Protein AF-A0A3M4K476-F1 (afdb_monomer)

Solvent-accessible surface area (backbone atoms only — not comparable to full-atom values): 5451 Å² total; per-residue (Å²): 118,72,66,63,55,51,52,54,50,51,52,52,51,51,53,52,50,54,38,50,49,28,54,50,51,36,50,70,54,49,77,64,95,50,70,86,45,59,77,92,75,46,72,60,70,79,74,70,65,70,50,59,60,59,54,49,38,52,51,31,52,53,51,36,52,55,48,49,52,51,38,52,72,77,49,52,72,69,57,33,50,52,52,51,50,52,51,52,50,49,52,66,77,44,106

Radius of gyration: 17.62 Å; Cα contacts (8 Å, |Δi|>4): 43; chains: 1; bounding box: 38×25×57 Å

Sequence (95 aa):
MKSMKAAKILFRLALYSAFFWCLLLYALFQGSEYDWMEPQYRPEMSAENSGNREVFRGLLVFVAVILQVVIAFFFSRKEAISTVVLFGLIIVFFR

Mean predicted aligned error: 5.81 Å

Foldseek 3Di:
DVVVVVVVVVVVVVLVVLLVVLLVLLQVLFDWPCPVPDPVPDDPPVVRPPCPSVVSSVVSLVVNVVSLVVCCVPHDPVVSVVSVVVSVVSVVVRD

Organism: Pseudomonas syringae pv. actinidiae (NCBI:txid103796)

pLDDT: mean 88.44, std 10.17, range [55.66, 97.44]

Structure (mmCIF, N/CA/C/O backbone):
data_AF-A0A3M4K476-F1
#
_entry.id   AF-A0A3M4K476-F1
#
loop_
_atom_site.group_PDB
_atom_site.id
_atom_site.type_symbol
_atom_site.label_atom_id
_atom_site.label_alt_id
_atom_site.label_comp_id
_atom_site.label_asym_id
_atom_site.label_entity_id
_atom_site.label_seq_id
_atom_site.pdbx_PDB_ins_code
_atom_site.Cartn_x
_atom_site.Cartn_y
_atom_site.Cartn_z
_atom_site.occupancy
_atom_site.B_iso_or_equiv
_atom_site.auth_seq_id
_atom_site.auth_comp_id
_atom_site.auth_asym_id
_atom_site.auth_atom_id
_atom_site.pdbx_PDB_model_num
ATOM 1 N N . MET A 1 1 ? -17.160 13.308 24.472 1.00 55.66 1 MET A N 1
ATOM 2 C CA . MET A 1 1 ? -17.119 11.852 24.171 1.00 55.66 1 MET A CA 1
ATOM 3 C C . MET A 1 1 ? -17.450 11.476 22.711 1.00 55.66 1 MET A C 1
ATOM 5 O O . MET A 1 1 ? -16.809 10.569 22.197 1.00 55.66 1 MET A O 1
ATOM 9 N N . LYS A 1 2 ? -18.385 12.147 22.001 1.00 58.62 2 LYS A N 1
ATOM 10 C CA . LYS A 1 2 ? -18.669 11.889 20.560 1.00 58.62 2 LYS A CA 1
ATOM 11 C C . LYS A 1 2 ? -17.485 12.192 19.617 1.00 58.62 2 LYS A C 1
ATOM 13 O O . LYS A 1 2 ? -17.202 11.385 18.739 1.00 58.62 2 LYS A O 1
ATOM 18 N N . SER A 1 3 ? -16.764 13.293 19.850 1.00 66.62 3 SER A N 1
ATOM 19 C CA . SER A 1 3 ? -15.603 13.710 19.035 1.00 66.62 3 SER A CA 1
ATOM 20 C C . SER A 1 3 ? -14.487 12.647 18.975 1.00 66.62 3 SER A C 1
ATOM 22 O O . SER A 1 3 ? -14.015 12.311 17.894 1.00 66.62 3 SER A O 1
ATOM 24 N N . MET A 1 4 ? -14.156 12.001 20.101 1.00 73.56 4 MET A N 1
ATOM 25 C CA . MET A 1 4 ? -13.116 10.958 20.145 1.00 73.56 4 MET A CA 1
ATOM 26 C C . MET A 1 4 ? -13.456 9.714 19.310 1.00 73.56 4 MET A C 1
ATOM 28 O O . MET A 1 4 ? -12.565 9.093 18.733 1.00 73.56 4 MET A O 1
ATOM 32 N N . LYS A 1 5 ? -14.741 9.342 19.220 1.00 83.31 5 LYS A N 1
ATOM 33 C CA . LYS A 1 5 ? -15.173 8.222 18.369 1.00 83.31 5 LYS A CA 1
ATOM 34 C C . LYS A 1 5 ? -15.042 8.575 16.887 1.00 83.31 5 LYS A C 1
ATOM 36 O O . LYS A 1 5 ? -14.548 7.755 16.121 1.00 83.31 5 LYS A O 1
ATOM 41 N N . ALA A 1 6 ? -15.432 9.793 16.506 1.00 87.31 6 ALA A N 1
ATOM 42 C CA . ALA A 1 6 ? -15.287 10.278 15.136 1.00 87.31 6 ALA A CA 1
ATOM 43 C C . ALA A 1 6 ? -13.811 10.344 14.715 1.00 87.31 6 ALA A C 1
ATOM 45 O O . ALA A 1 6 ? -13.459 9.823 13.663 1.00 87.31 6 ALA A O 1
ATOM 46 N N . ALA A 1 7 ? -12.937 10.872 15.577 1.00 87.38 7 ALA A N 1
ATOM 47 C CA . ALA A 1 7 ? -11.497 10.916 15.328 1.00 87.38 7 ALA A CA 1
ATOM 48 C C . ALA A 1 7 ? -10.900 9.516 15.103 1.00 87.38 7 ALA A C 1
ATOM 50 O O . ALA A 1 7 ? -10.128 9.314 14.171 1.00 87.38 7 ALA A O 1
ATOM 51 N N . LYS A 1 8 ? -11.313 8.521 15.900 1.00 87.56 8 LYS A N 1
ATOM 52 C CA . LYS A 1 8 ? -10.869 7.129 15.733 1.00 87.56 8 LYS A CA 1
ATOM 53 C C . LYS A 1 8 ? -11.324 6.520 14.401 1.00 87.56 8 LYS A C 1
ATOM 55 O O . LYS A 1 8 ? -10.564 5.781 13.779 1.00 87.56 8 LYS A O 1
ATOM 60 N N . ILE A 1 9 ? -12.547 6.821 13.962 1.00 90.19 9 ILE A N 1
ATOM 61 C CA . ILE A 1 9 ? -13.072 6.358 12.668 1.00 90.19 9 ILE A CA 1
ATOM 62 C C . ILE A 1 9 ? -12.313 7.020 11.517 1.00 90.19 9 ILE A C 1
ATOM 64 O O . ILE A 1 9 ? -11.884 6.323 10.603 1.00 90.19 9 ILE A O 1
ATOM 68 N N . LEU A 1 10 ? -12.100 8.337 11.584 1.00 92.31 10 LEU A N 1
ATOM 69 C CA . LEU A 1 10 ? -11.346 9.081 10.574 1.00 92.31 10 LEU A CA 1
ATOM 70 C C . LEU A 1 10 ? -9.905 8.586 10.469 1.00 92.31 10 LEU A C 1
ATOM 72 O O . LEU A 1 10 ? -9.421 8.371 9.365 1.00 92.31 10 LE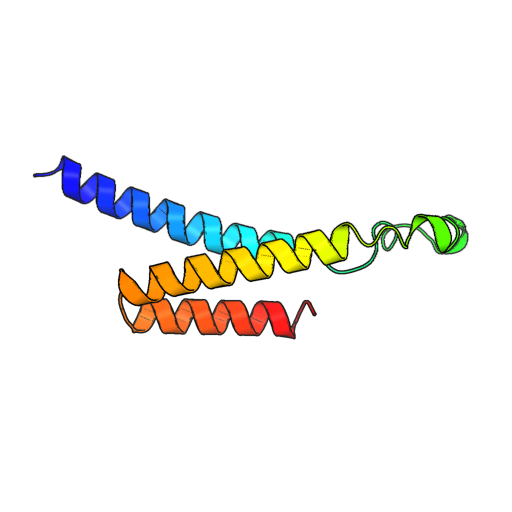U A O 1
ATOM 76 N N . PHE A 1 11 ? -9.250 8.334 11.604 1.00 91.56 11 PHE A N 1
ATOM 77 C CA . PHE A 1 11 ? -7.910 7.754 11.629 1.00 91.56 11 PHE A CA 1
ATOM 78 C C . PHE A 1 11 ? -7.874 6.392 10.931 1.00 91.56 11 PHE A C 1
ATOM 80 O O . PHE A 1 11 ? -7.019 6.152 10.084 1.00 91.56 11 PHE A O 1
ATOM 87 N N . ARG A 1 12 ? -8.838 5.513 11.231 1.00 91.62 12 ARG A N 1
ATOM 88 C CA . ARG A 1 12 ? -8.934 4.197 10.590 1.00 91.62 12 ARG A CA 1
ATOM 89 C C . ARG A 1 12 ? -9.164 4.301 9.085 1.00 91.62 12 ARG A C 1
ATOM 91 O O . ARG A 1 12 ? -8.512 3.591 8.327 1.00 91.62 12 ARG A O 1
ATOM 98 N N . LEU A 1 13 ? -10.062 5.190 8.664 1.00 93.75 13 LEU A N 1
ATOM 99 C CA . LEU A 1 13 ? -10.334 5.434 7.252 1.00 93.75 13 LEU A CA 1
ATOM 100 C C . LEU A 1 13 ? -9.084 5.955 6.538 1.00 93.75 13 LEU A C 1
ATOM 102 O O . LEU A 1 13 ? -8.717 5.421 5.500 1.00 93.75 13 LEU A O 1
ATOM 106 N N . ALA A 1 14 ? -8.403 6.947 7.111 1.00 94.12 14 ALA A N 1
ATOM 107 C CA . ALA A 1 14 ? -7.172 7.497 6.556 1.00 94.12 14 ALA A CA 1
ATOM 108 C C . ALA A 1 14 ? -6.083 6.426 6.412 1.00 94.12 14 ALA A C 1
ATOM 110 O O . ALA A 1 14 ? -5.444 6.343 5.367 1.00 94.12 14 ALA A O 1
ATOM 111 N N . LEU A 1 15 ? -5.912 5.572 7.426 1.00 94.56 15 LEU A N 1
ATOM 112 C CA . LEU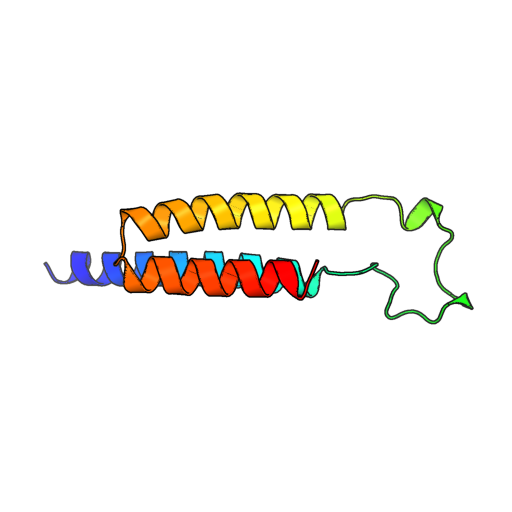 A 1 15 ? -4.895 4.526 7.421 1.00 94.56 15 LEU A CA 1
ATOM 113 C C . LEU A 1 15 ? -5.164 3.463 6.342 1.00 94.56 15 LEU A C 1
ATOM 115 O O . LEU A 1 15 ? -4.258 3.107 5.590 1.00 94.56 15 LEU A O 1
ATOM 119 N N . TYR A 1 16 ? -6.411 2.992 6.224 1.00 93.88 16 TYR A N 1
ATOM 120 C CA . TYR A 1 16 ? -6.789 2.035 5.180 1.00 93.88 16 TYR A CA 1
ATOM 121 C C . TYR A 1 16 ? -6.731 2.639 3.784 1.00 93.88 16 TYR A C 1
ATOM 123 O O . TYR A 1 16 ? -6.255 1.979 2.866 1.00 93.88 16 TYR A O 1
ATOM 131 N N . SER A 1 17 ? -7.152 3.893 3.626 1.00 95.50 17 SER A N 1
ATOM 132 C CA . SER A 1 17 ? -7.030 4.601 2.355 1.00 95.50 17 SER A CA 1
ATOM 133 C C . SER A 1 17 ? -5.567 4.741 1.948 1.00 95.50 17 SER A C 1
ATOM 135 O O . SER A 1 17 ? -5.228 4.406 0.821 1.00 95.50 17 SER A O 1
ATOM 137 N N . ALA A 1 18 ? -4.684 5.171 2.853 1.00 96.75 18 ALA A N 1
ATOM 138 C CA . ALA A 1 18 ? -3.257 5.298 2.561 1.00 96.75 18 ALA A CA 1
ATOM 139 C C . ALA A 1 18 ? -2.637 3.953 2.155 1.00 96.75 18 ALA A C 1
ATOM 141 O O . ALA A 1 18 ? -1.918 3.879 1.161 1.00 96.75 18 ALA A O 1
ATOM 142 N N . PHE A 1 19 ? -2.965 2.880 2.879 1.00 96.62 19 PHE A N 1
ATOM 143 C CA . PHE A 1 19 ? -2.496 1.533 2.564 1.00 96.62 19 PHE A CA 1
ATOM 144 C C . PHE A 1 19 ? -2.999 1.059 1.195 1.00 96.62 19 PHE A C 1
ATOM 146 O O . PHE A 1 19 ? -2.217 0.588 0.372 1.00 96.62 19 PHE A O 1
ATOM 153 N N . PHE A 1 20 ? -4.292 1.243 0.925 1.00 96.12 20 PHE A N 1
ATOM 154 C CA . PHE A 1 20 ? -4.898 0.897 -0.355 1.00 96.12 20 PHE A CA 1
ATOM 155 C C . PHE A 1 20 ? -4.275 1.683 -1.513 1.00 96.12 20 PHE A C 1
ATOM 157 O O . PHE A 1 20 ? -3.942 1.093 -2.535 1.00 96.12 20 PHE A O 1
ATOM 164 N N . TRP A 1 21 ? -4.049 2.988 -1.347 1.00 97.44 21 TRP A N 1
ATOM 165 C CA . TRP A 1 21 ? -3.395 3.811 -2.363 1.00 97.44 21 TRP A CA 1
ATOM 166 C C . TRP A 1 21 ? -1.948 3.388 -2.612 1.00 97.44 21 TRP A C 1
ATOM 168 O O . TRP A 1 21 ? -1.530 3.384 -3.766 1.00 97.44 21 TRP A O 1
ATOM 178 N N . CYS A 1 22 ? -1.203 2.968 -1.584 1.00 96.94 22 CYS A N 1
ATOM 179 C CA . CYS A 1 22 ? 0.138 2.412 -1.789 1.00 96.94 22 CYS A CA 1
ATOM 180 C C . CYS A 1 22 ? 0.094 1.171 -2.687 1.00 96.94 22 CYS A C 1
ATOM 182 O O . CYS A 1 22 ? 0.872 1.070 -3.633 1.00 96.94 22 CYS A O 1
ATOM 184 N N . LEU A 1 23 ? -0.842 0.255 -2.423 1.00 97.00 23 LEU A N 1
ATOM 185 C CA . LEU A 1 23 ? -1.019 -0.959 -3.221 1.00 97.00 23 LEU A CA 1
ATOM 186 C C . LEU A 1 23 ? -1.492 -0.660 -4.646 1.00 97.00 23 LEU A C 1
ATOM 188 O O . LEU A 1 23 ? -0.981 -1.244 -5.599 1.00 97.00 23 LEU A O 1
ATOM 192 N N . LEU A 1 24 ? -2.442 0.263 -4.797 1.00 96.56 24 LEU A N 1
ATOM 193 C CA . LEU A 1 24 ? -2.959 0.657 -6.100 1.00 96.56 24 LEU A CA 1
ATOM 194 C C . LEU A 1 24 ? -1.865 1.306 -6.952 1.00 96.56 24 LEU A C 1
ATOM 196 O O . LEU A 1 24 ? -1.693 0.934 -8.107 1.00 96.56 24 LEU A O 1
ATOM 200 N N . LEU A 1 25 ? -1.101 2.241 -6.383 1.00 96.00 25 LEU A N 1
ATOM 201 C CA . LEU A 1 25 ? 0.012 2.882 -7.083 1.00 96.00 25 LEU A CA 1
ATOM 202 C C . LEU A 1 25 ? 1.119 1.878 -7.412 1.00 96.00 25 LEU A C 1
ATOM 204 O O . LEU A 1 25 ? 1.675 1.929 -8.503 1.00 96.00 25 LEU A O 1
ATOM 208 N N . TYR A 1 26 ? 1.405 0.930 -6.518 1.00 95.50 26 TYR A N 1
ATOM 209 C CA . TYR A 1 26 ? 2.379 -0.125 -6.789 1.00 95.50 26 TYR A CA 1
ATOM 210 C C . TYR A 1 26 ? 1.990 -0.955 -8.019 1.00 95.50 26 TYR A C 1
ATOM 212 O O . TYR A 1 26 ? 2.842 -1.220 -8.868 1.00 95.50 26 TYR A O 1
ATOM 220 N N . ALA A 1 27 ? 0.709 -1.322 -8.122 1.00 94.44 27 ALA A N 1
ATOM 221 C CA . ALA A 1 27 ? 0.164 -2.065 -9.252 1.00 94.44 27 ALA A CA 1
ATOM 222 C C . ALA A 1 27 ? 0.126 -1.226 -10.543 1.00 94.44 27 ALA A C 1
ATOM 224 O O . ALA A 1 27 ? 0.519 -1.708 -11.599 1.00 94.44 27 ALA A O 1
ATOM 225 N N . LEU A 1 28 ? -0.300 0.040 -10.466 1.00 92.12 28 LEU A N 1
ATOM 226 C CA . LEU A 1 28 ? -0.402 0.9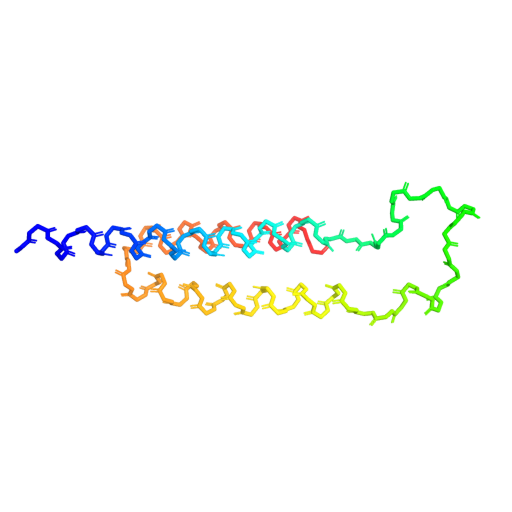35 -11.629 1.00 92.12 28 LEU A CA 1
ATOM 227 C C . LEU A 1 28 ? 0.949 1.265 -12.265 1.00 92.12 28 LEU A C 1
ATOM 229 O O . LEU A 1 28 ? 1.018 1.493 -13.468 1.00 92.12 28 LEU A O 1
ATOM 233 N N . PHE A 1 29 ? 2.008 1.325 -11.460 1.00 90.6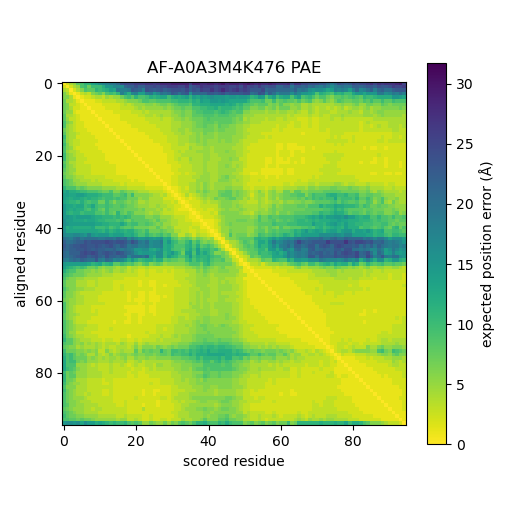9 29 PHE A N 1
ATOM 234 C CA . PHE A 1 29 ? 3.354 1.628 -11.939 1.00 90.69 29 PHE A CA 1
ATOM 235 C C . PHE A 1 29 ? 4.158 0.374 -12.308 1.00 90.69 29 PHE A C 1
ATOM 237 O O . PHE A 1 29 ? 5.357 0.488 -12.564 1.00 90.69 29 PHE A O 1
ATOM 244 N N . GLN A 1 30 ? 3.534 -0.810 -12.334 1.00 88.62 30 GLN A N 1
ATOM 245 C CA . GLN A 1 30 ? 4.173 -2.012 -12.864 1.00 88.62 30 GLN A CA 1
ATOM 246 C C . GLN A 1 30 ? 4.464 -1.837 -14.365 1.00 88.62 30 GLN A C 1
ATOM 248 O O . GLN A 1 30 ? 3.662 -1.262 -15.099 1.00 88.62 30 GLN A O 1
ATOM 253 N N . GLY A 1 31 ? 5.607 -2.357 -14.815 1.00 83.62 31 GLY A N 1
ATOM 254 C CA . GLY A 1 31 ? 6.029 -2.280 -16.214 1.00 83.62 31 GLY A CA 1
ATOM 255 C C . GLY A 1 31 ? 6.793 -1.002 -16.564 1.00 83.62 31 GLY A C 1
ATOM 256 O O . GLY A 1 31 ? 7.111 -0.169 -15.704 1.00 83.62 31 GLY A O 1
ATOM 257 N N . SER A 1 32 ? 7.127 -0.871 -17.845 1.00 81.31 32 SER A N 1
ATOM 258 C CA . SER A 1 32 ? 7.855 0.285 -18.359 1.00 81.31 32 SER A CA 1
ATOM 259 C C . SER A 1 32 ? 6.921 1.480 -18.556 1.00 81.31 32 SER A C 1
ATOM 261 O O . SER A 1 32 ? 5.702 1.359 -18.690 1.00 81.31 32 SER A O 1
ATOM 263 N N . GLU A 1 33 ? 7.496 2.681 -18.604 1.00 81.69 33 GLU A N 1
ATOM 264 C CA . GLU A 1 33 ? 6.742 3.882 -18.979 1.00 81.69 33 GLU A CA 1
ATOM 265 C C . GLU A 1 33 ? 6.206 3.848 -20.402 1.00 81.69 33 GLU A C 1
ATOM 267 O O . GLU A 1 33 ? 5.222 4.521 -20.696 1.00 81.69 33 GLU A O 1
ATOM 272 N N . TYR A 1 34 ? 6.813 3.033 -21.254 1.00 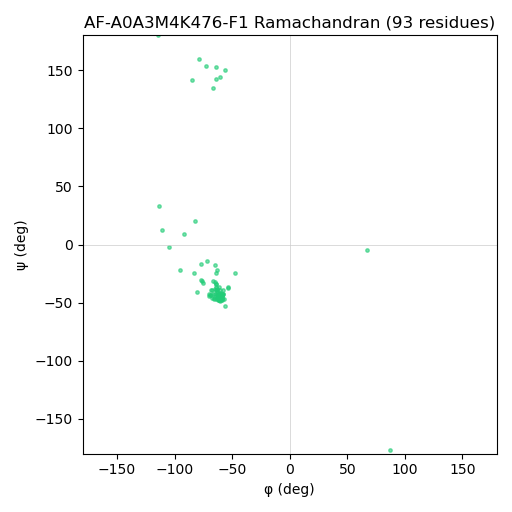83.94 34 TYR A N 1
ATOM 273 C CA . TYR A 1 34 ? 6.585 3.016 -22.687 1.00 83.94 34 TYR A CA 1
ATOM 274 C C . TYR A 1 34 ? 5.859 1.747 -23.141 1.00 83.94 34 TYR A C 1
ATOM 276 O O . TYR A 1 34 ? 5.755 1.501 -24.338 1.00 83.94 34 TYR A O 1
ATOM 284 N N . ASP A 1 35 ? 5.310 0.952 -22.217 1.00 82.31 35 ASP A N 1
ATOM 285 C CA . ASP A 1 35 ? 4.587 -0.281 -22.561 1.00 82.31 35 ASP A CA 1
ATOM 286 C C . ASP A 1 35 ? 3.322 -0.010 -23.386 1.00 82.31 35 ASP A C 1
ATOM 288 O O . ASP A 1 35 ? 2.899 -0.861 -24.167 1.00 82.31 35 ASP A O 1
ATOM 292 N N . TRP A 1 36 ? 2.761 1.196 -23.276 1.00 84.19 36 TRP A N 1
ATOM 293 C CA . TRP A 1 36 ? 1.658 1.670 -24.113 1.00 84.19 36 TRP A CA 1
ATOM 294 C C . TRP A 1 36 ? 2.096 2.093 -25.524 1.00 84.19 36 TRP A C 1
ATOM 296 O O . TRP A 1 36 ? 1.245 2.227 -26.402 1.00 84.19 36 TRP A O 1
ATOM 306 N N . MET A 1 37 ? 3.394 2.330 -25.751 1.00 86.62 37 MET A N 1
ATOM 307 C CA . MET A 1 37 ? 3.926 2.707 -27.058 1.00 86.62 37 MET A CA 1
ATOM 308 C C . MET A 1 37 ? 4.207 1.469 -27.907 1.00 86.62 37 MET A C 1
ATOM 310 O O . MET A 1 37 ? 4.735 0.453 -27.428 1.00 86.62 37 MET A O 1
ATOM 314 N N . GLU A 1 38 ? 3.921 1.589 -29.205 1.00 88.06 38 GLU A N 1
ATOM 315 C CA . GLU A 1 38 ? 4.342 0.582 -30.172 1.00 88.06 38 GLU A CA 1
ATOM 316 C C . GLU A 1 38 ? 5.877 0.473 -30.181 1.00 88.06 38 GLU A C 1
ATOM 318 O O . GLU A 1 38 ? 6.566 1.489 -30.020 1.00 88.06 38 GLU A O 1
ATOM 323 N N . PRO A 1 39 ? 6.435 -0.737 -30.365 1.00 85.31 39 PRO A N 1
ATOM 324 C CA . PRO A 1 39 ? 7.862 -0.991 -30.182 1.00 85.31 39 PRO A CA 1
ATOM 325 C C . PRO A 1 39 ? 8.782 -0.055 -30.971 1.00 85.31 39 PRO A C 1
ATOM 327 O O . PRO A 1 39 ? 9.821 0.342 -30.457 1.00 85.31 39 PRO A O 1
ATOM 330 N N . GLN A 1 40 ? 8.397 0.339 -32.188 1.00 86.62 40 GLN A N 1
ATOM 331 C CA . GLN A 1 40 ? 9.213 1.192 -33.055 1.00 86.62 40 GLN 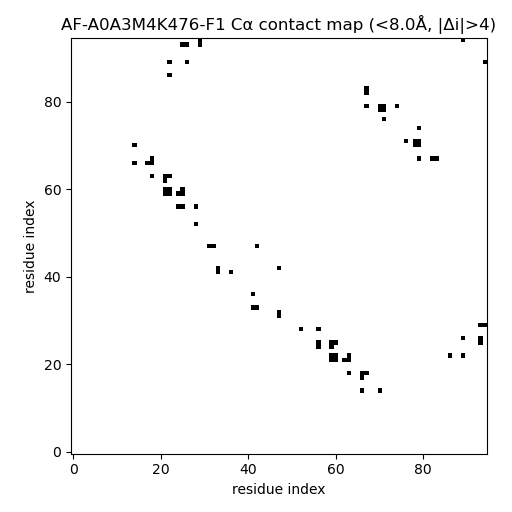A CA 1
ATOM 332 C C . GLN A 1 40 ? 9.317 2.658 -32.603 1.00 86.62 40 GLN A C 1
ATOM 334 O O . GLN A 1 40 ? 10.171 3.382 -33.107 1.00 86.62 40 GLN A O 1
ATOM 339 N N . TYR A 1 41 ? 8.460 3.101 -31.677 1.00 84.88 41 TYR A N 1
ATOM 340 C CA . TYR A 1 41 ? 8.491 4.455 -31.111 1.00 84.88 41 TYR A CA 1
ATOM 341 C C . TYR A 1 41 ? 9.057 4.493 -29.689 1.00 84.88 41 TYR A C 1
ATOM 343 O O . TYR A 1 41 ? 9.154 5.572 -29.104 1.00 84.88 41 TYR A O 1
ATOM 351 N N . ARG A 1 42 ? 9.416 3.336 -29.115 1.00 81.56 42 ARG A N 1
ATOM 352 C CA . ARG A 1 42 ? 9.997 3.284 -27.773 1.00 81.56 42 ARG A CA 1
ATOM 353 C C . ARG A 1 42 ? 11.374 3.946 -27.793 1.00 81.56 42 ARG A C 1
ATOM 355 O O . ARG A 1 42 ? 12.154 3.690 -28.714 1.00 81.56 42 ARG A O 1
ATOM 362 N N . PRO A 1 43 ? 11.684 4.798 -26.807 1.00 78.00 43 PRO A N 1
ATOM 363 C CA . PRO A 1 43 ? 12.999 5.403 -26.732 1.00 78.00 43 PRO A CA 1
ATOM 364 C C . PRO A 1 43 ? 14.061 4.326 -26.491 1.00 78.00 43 PRO A C 1
ATOM 366 O O . PRO A 1 43 ? 13.779 3.270 -25.925 1.00 78.00 43 PRO A O 1
ATOM 369 N N . GLU A 1 44 ? 15.291 4.590 -26.935 1.00 73.06 44 GLU A N 1
ATOM 370 C CA . GLU A 1 44 ? 16.401 3.662 -26.729 1.00 73.06 44 GLU A CA 1
ATOM 371 C C . GLU A 1 44 ? 16.595 3.354 -25.237 1.00 73.06 44 GLU A C 1
ATOM 373 O O . GLU A 1 44 ? 16.342 4.190 -24.366 1.00 73.06 44 GLU A O 1
ATOM 378 N N . MET A 1 45 ? 17.091 2.146 -24.955 1.00 63.50 45 MET A N 1
ATOM 379 C CA . MET A 1 45 ? 17.214 1.537 -23.623 1.00 63.50 45 MET A CA 1
ATOM 380 C C . MET A 1 45 ? 17.842 2.462 -22.554 1.00 63.50 45 MET A C 1
ATOM 382 O O . MET A 1 45 ? 17.568 2.309 -21.368 1.00 63.50 45 MET A O 1
ATOM 386 N N . SER A 1 46 ? 18.645 3.459 -22.948 1.00 57.91 46 SER A N 1
ATOM 387 C CA . SER A 1 46 ? 19.246 4.469 -22.062 1.00 57.91 46 SER A CA 1
ATOM 388 C C . SER A 1 46 ? 18.238 5.431 -21.410 1.00 57.91 46 SER A C 1
ATOM 390 O O . SER A 1 46 ? 18.466 5.856 -20.279 1.00 57.91 46 SER A O 1
ATOM 392 N N . ALA A 1 47 ? 17.120 5.750 -22.069 1.00 62.47 47 ALA A N 1
ATOM 393 C CA . ALA A 1 47 ? 16.056 6.596 -21.515 1.00 62.47 47 ALA A CA 1
ATOM 394 C C . ALA A 1 47 ? 15.082 5.810 -20.618 1.00 62.47 47 ALA A C 1
ATOM 396 O O . ALA A 1 47 ? 14.451 6.375 -19.724 1.00 62.47 47 ALA A O 1
ATOM 397 N N . GLU A 1 48 ? 14.972 4.499 -20.837 1.00 62.31 48 GLU A N 1
ATOM 398 C CA . GLU A 1 48 ? 14.139 3.590 -20.043 1.00 62.31 48 GLU A CA 1
ATOM 399 C C . GLU A 1 48 ? 14.788 3.250 -18.688 1.00 62.31 48 GLU A C 1
ATOM 401 O O . GLU A 1 48 ? 14.105 3.094 -17.676 1.00 62.31 48 GLU A O 1
ATOM 406 N N . ASN A 1 49 ? 16.123 3.240 -18.628 1.00 63.50 49 ASN A N 1
ATOM 407 C CA . ASN A 1 49 ? 16.894 2.754 -17.480 1.00 63.50 49 ASN A CA 1
ATOM 408 C C . ASN A 1 49 ? 17.060 3.758 -16.321 1.00 63.50 49 ASN A C 1
ATOM 410 O O . ASN A 1 49 ? 17.966 3.616 -15.502 1.00 63.50 49 ASN A O 1
ATOM 414 N N . SER A 1 50 ? 16.207 4.784 -16.226 1.00 70.75 50 SER A N 1
ATOM 415 C CA . SER A 1 50 ? 16.291 5.759 -15.124 1.00 70.75 50 SER A CA 1
ATOM 416 C C . SER A 1 50 ? 16.013 5.140 -13.747 1.00 70.75 50 SER A C 1
ATOM 418 O O . SER A 1 50 ? 16.337 5.748 -12.732 1.00 70.75 50 SER A O 1
ATOM 420 N N . GLY A 1 51 ? 15.388 3.955 -13.688 1.00 78.81 51 GLY A N 1
ATOM 421 C CA . GLY A 1 51 ? 15.100 3.226 -12.444 1.00 78.81 51 GLY A CA 1
ATOM 422 C C . GLY A 1 51 ? 14.075 3.903 -11.524 1.00 78.81 51 GLY A C 1
ATOM 423 O O . GLY A 1 51 ? 13.654 3.321 -10.528 1.00 78.81 51 GLY A O 1
ATOM 424 N N . ASN A 1 52 ? 13.609 5.110 -11.860 1.00 86.75 52 ASN A N 1
ATOM 425 C CA . ASN A 1 52 ? 12.743 5.920 -11.003 1.00 86.75 52 ASN A CA 1
ATOM 426 C C . ASN A 1 52 ? 11.442 5.200 -10.617 1.00 86.75 52 ASN A C 1
ATOM 428 O O . ASN A 1 52 ? 11.009 5.289 -9.469 1.00 86.75 52 ASN A O 1
ATOM 432 N N . ARG A 1 53 ? 10.834 4.449 -11.547 1.00 87.50 53 ARG A N 1
ATOM 433 C CA . ARG A 1 53 ? 9.617 3.664 -11.275 1.00 87.50 53 ARG A CA 1
ATOM 434 C C . ARG A 1 53 ? 9.872 2.496 -10.330 1.00 87.50 53 ARG A C 1
ATOM 436 O O . ARG A 1 53 ? 9.047 2.238 -9.459 1.00 87.50 53 ARG A O 1
ATOM 443 N N . GLU A 1 54 ? 11.008 1.820 -10.467 1.00 90.06 54 GLU A N 1
ATOM 444 C CA . GLU A 1 54 ? 11.400 0.733 -9.568 1.00 90.06 54 GLU A CA 1
ATOM 445 C C . GLU A 1 54 ? 11.656 1.265 -8.155 1.00 90.06 54 GLU A C 1
ATOM 447 O O . GLU A 1 54 ? 11.089 0.748 -7.192 1.00 90.06 54 GLU A O 1
ATOM 452 N N . VAL A 1 55 ? 12.417 2.359 -8.031 1.00 92.19 55 VAL A N 1
ATOM 453 C CA . VAL A 1 55 ? 12.667 3.026 -6.744 1.00 92.19 55 VAL A CA 1
ATOM 454 C C . VAL A 1 55 ? 11.355 3.487 -6.110 1.00 92.19 55 VAL A C 1
ATOM 456 O O . VAL A 1 55 ? 11.126 3.253 -4.923 1.00 92.19 55 VAL A O 1
ATOM 459 N N . PHE A 1 56 ? 10.459 4.093 -6.893 1.00 93.75 56 PHE A N 1
ATOM 460 C CA . PHE A 1 56 ? 9.146 4.518 -6.413 1.00 93.75 56 PHE A CA 1
ATOM 461 C C . PHE A 1 56 ? 8.295 3.334 -5.934 1.00 93.75 56 PHE A C 1
ATOM 463 O O . PHE A 1 56 ? 7.744 3.387 -4.836 1.00 93.75 56 PHE A O 1
ATOM 470 N N . ARG A 1 57 ? 8.239 2.229 -6.689 1.00 94.31 57 ARG A N 1
ATOM 471 C CA . ARG A 1 57 ? 7.547 0.998 -6.264 1.00 94.31 57 ARG A CA 1
ATOM 472 C C . ARG A 1 57 ? 8.153 0.419 -4.987 1.00 94.31 57 ARG A C 1
ATOM 474 O O . ARG A 1 57 ? 7.405 0.043 -4.088 1.00 94.31 57 ARG A O 1
ATOM 481 N N . GLY A 1 58 ? 9.480 0.410 -4.863 1.00 95.06 58 GLY A N 1
ATOM 482 C CA . GLY A 1 58 ? 10.175 0.005 -3.640 1.00 95.06 58 GLY A CA 1
ATOM 483 C C . GLY A 1 58 ? 9.800 0.875 -2.436 1.00 95.06 58 GLY A C 1
ATOM 484 O O . GLY A 1 58 ? 9.502 0.354 -1.360 1.00 95.06 58 GLY A O 1
ATOM 485 N N . LEU A 1 59 ? 9.720 2.195 -2.627 1.00 97.00 59 LEU A N 1
ATOM 486 C CA . LEU A 1 59 ? 9.274 3.130 -1.594 1.00 97.00 59 LEU A CA 1
ATOM 487 C C . LEU A 1 59 ? 7.818 2.873 -1.178 1.00 97.00 59 LEU A C 1
ATOM 489 O O . LEU A 1 59 ? 7.520 2.860 0.016 1.00 97.00 59 LEU A O 1
ATOM 493 N N . LEU A 1 60 ? 6.917 2.623 -2.132 1.00 97.19 60 LEU A N 1
ATOM 494 C CA . LEU A 1 60 ? 5.517 2.294 -1.840 1.00 97.19 60 LEU A CA 1
ATOM 495 C C . LEU A 1 60 ? 5.392 1.011 -1.015 1.00 97.19 60 LEU A C 1
ATOM 497 O O . LEU A 1 60 ? 4.624 0.977 -0.054 1.00 97.19 60 LEU A O 1
ATOM 501 N N . VAL A 1 61 ? 6.173 -0.021 -1.345 1.00 96.69 61 VAL A N 1
ATOM 502 C CA . VAL A 1 61 ? 6.238 -1.269 -0.570 1.00 96.69 61 VAL A CA 1
ATOM 503 C C . VAL A 1 61 ? 6.718 -0.994 0.852 1.00 96.69 61 VAL A C 1
ATOM 505 O O . VAL A 1 61 ? 6.092 -1.447 1.809 1.00 96.69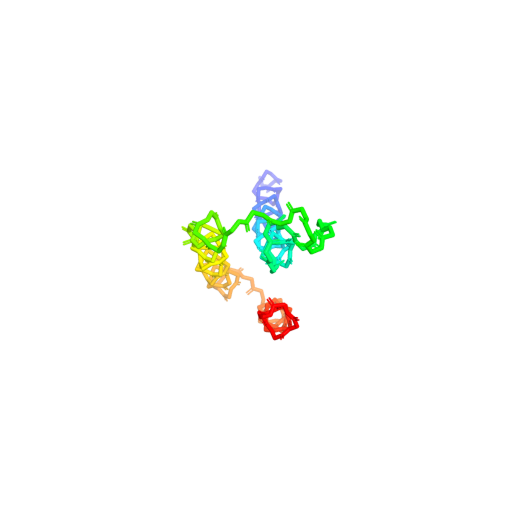 61 VAL A O 1
ATOM 508 N N . PHE A 1 62 ? 7.787 -0.213 1.007 1.00 97.44 62 PHE A N 1
ATOM 509 C CA . PHE A 1 62 ? 8.316 0.153 2.318 1.00 97.44 62 PHE A CA 1
ATOM 510 C C . PHE A 1 62 ? 7.276 0.891 3.176 1.00 97.44 62 PHE A C 1
ATOM 512 O O . PHE A 1 62 ? 7.032 0.514 4.325 1.00 97.44 62 PHE A O 1
ATOM 519 N N . VAL A 1 63 ? 6.596 1.891 2.607 1.00 97.44 63 VAL A N 1
ATOM 520 C CA . VAL A 1 63 ? 5.517 2.622 3.290 1.00 97.44 63 VAL A CA 1
ATOM 521 C C . VAL A 1 63 ? 4.354 1.691 3.637 1.00 97.44 63 VAL A C 1
ATOM 523 O O . VAL A 1 63 ? 3.857 1.728 4.764 1.00 97.44 63 VAL A O 1
ATOM 526 N N . ALA A 1 64 ? 3.941 0.816 2.719 1.00 96.62 64 ALA A N 1
ATOM 527 C CA . ALA A 1 64 ? 2.871 -0.148 2.959 1.00 96.62 64 ALA A CA 1
ATOM 528 C C . ALA A 1 64 ? 3.204 -1.116 4.106 1.00 96.62 64 ALA A C 1
ATOM 530 O O . ALA A 1 64 ? 2.323 -1.418 4.911 1.00 96.62 64 ALA A O 1
ATOM 531 N N . VAL A 1 65 ? 4.466 -1.540 4.251 1.00 96.94 65 VAL A N 1
ATOM 532 C CA . VAL A 1 65 ? 4.923 -2.350 5.393 1.00 96.94 65 VAL A CA 1
ATOM 533 C C . VAL A 1 65 ? 4.801 -1.574 6.706 1.00 96.94 65 VAL A C 1
ATOM 535 O O . VAL A 1 65 ? 4.278 -2.115 7.681 1.00 96.94 65 VAL A O 1
ATOM 538 N N . ILE A 1 66 ? 5.205 -0.300 6.746 1.00 97.19 66 ILE A N 1
ATOM 539 C CA . ILE A 1 66 ? 5.034 0.543 7.943 1.00 97.19 66 ILE A CA 1
ATOM 540 C C . ILE A 1 66 ? 3.549 0.660 8.306 1.00 97.19 66 ILE A C 1
ATOM 542 O O . ILE A 1 66 ? 3.171 0.446 9.459 1.00 97.19 66 ILE A O 1
ATOM 546 N N . LEU A 1 67 ? 2.688 0.946 7.326 1.00 95.56 67 LEU A N 1
ATOM 547 C CA . LEU A 1 67 ? 1.241 1.024 7.540 1.00 95.56 67 LEU A CA 1
ATOM 548 C C . LEU A 1 67 ? 0.672 -0.311 8.037 1.00 95.56 67 LEU A C 1
ATOM 550 O O . LEU A 1 67 ? -0.161 -0.318 8.942 1.00 95.56 67 LEU A O 1
ATOM 554 N N . GLN A 1 68 ? 1.162 -1.438 7.519 1.00 94.19 68 GLN A N 1
ATOM 555 C CA . GLN A 1 68 ? 0.762 -2.774 7.953 1.00 94.19 68 GLN A CA 1
ATOM 556 C C . GLN A 1 68 ? 1.133 -3.049 9.416 1.00 94.19 68 GLN A C 1
ATOM 558 O O . GLN A 1 68 ? 0.338 -3.640 10.150 1.00 94.19 68 GLN A O 1
ATOM 563 N N . VAL A 1 69 ? 2.301 -2.584 9.866 1.00 94.75 69 VAL A N 1
ATOM 564 C CA . VAL A 1 69 ? 2.699 -2.656 11.279 1.00 94.75 69 VAL A CA 1
ATOM 565 C C . VAL A 1 69 ? 1.730 -1.844 12.142 1.00 94.75 69 VAL A C 1
ATOM 567 O O . VAL A 1 69 ? 1.223 -2.354 13.140 1.00 94.75 69 VAL A O 1
ATOM 570 N N . VAL A 1 70 ? 1.388 -0.619 11.733 1.00 93.94 70 VAL A N 1
ATOM 571 C CA . VAL A 1 70 ? 0.408 0.212 12.457 1.00 93.94 70 VAL A CA 1
ATOM 572 C C . VAL A 1 70 ? -0.966 -0.472 12.510 1.00 93.94 70 VAL A C 1
ATOM 574 O O . VAL A 1 70 ? -1.576 -0.536 13.578 1.00 93.94 70 VAL A O 1
ATOM 577 N N . ILE A 1 71 ? -1.438 -1.060 11.406 1.00 92.88 71 ILE A N 1
ATOM 578 C CA . ILE A 1 71 ? -2.684 -1.848 11.372 1.00 92.88 71 ILE A CA 1
ATOM 579 C C . ILE A 1 71 ? -2.627 -2.994 12.388 1.00 92.88 71 ILE A C 1
ATOM 581 O O . ILE A 1 71 ? -3.572 -3.179 13.157 1.00 92.88 71 ILE A O 1
ATOM 585 N N . ALA A 1 72 ? -1.522 -3.740 12.421 1.00 91.44 72 ALA A N 1
ATOM 586 C CA . ALA A 1 72 ? -1.362 -4.893 13.302 1.00 91.44 72 ALA A CA 1
ATOM 587 C C . ALA A 1 72 ? -1.390 -4.524 14.795 1.00 91.44 72 ALA A C 1
ATOM 589 O O . ALA A 1 72 ? -1.910 -5.298 15.597 1.00 91.44 72 ALA A O 1
ATOM 590 N N . PHE A 1 73 ? -0.869 -3.349 15.167 1.00 90.50 73 PHE A N 1
ATOM 591 C CA . PHE A 1 73 ? -0.875 -2.876 16.555 1.00 90.50 73 PHE A CA 1
ATOM 592 C C . PHE A 1 73 ? -2.209 -2.259 16.987 1.00 90.50 73 PHE A C 1
ATOM 594 O O . PHE A 1 73 ? -2.647 -2.475 18.117 1.00 90.50 73 PHE A O 1
ATOM 601 N N . PHE A 1 74 ? -2.850 -1.467 16.123 1.00 87.19 74 PHE A N 1
ATOM 602 C CA . PHE A 1 74 ? -4.015 -0.667 16.515 1.00 87.19 74 PHE A CA 1
ATOM 603 C C . PHE A 1 74 ? -5.364 -1.331 16.213 1.00 87.19 74 PHE A C 1
ATOM 605 O O . PHE A 1 74 ? -6.371 -0.952 16.826 1.00 87.19 74 PHE A O 1
ATOM 612 N N . PHE A 1 75 ? -5.422 -2.287 15.280 1.00 85.56 75 PHE A N 1
ATOM 613 C CA . PHE A 1 75 ? -6.666 -2.913 14.819 1.00 85.56 75 PHE A CA 1
ATOM 614 C C . PHE A 1 75 ? -6.752 -4.402 15.168 1.00 85.56 75 PHE A C 1
ATOM 616 O O . PHE A 1 75 ? -5.906 -4.971 15.855 1.00 85.56 75 PHE A O 1
ATOM 623 N N . SER A 1 76 ? -7.859 -5.038 14.779 1.00 89.12 76 SER A N 1
ATOM 624 C CA . SER A 1 76 ? -8.106 -6.434 15.131 1.00 89.12 76 SER A CA 1
ATOM 625 C C . SER A 1 76 ? -7.216 -7.392 14.334 1.00 89.12 76 SER A C 1
ATOM 627 O O . SER A 1 76 ? -6.858 -7.128 13.187 1.00 89.12 76 SER A O 1
ATOM 629 N N . ARG A 1 77 ? -6.946 -8.577 14.901 1.00 89.12 77 ARG A N 1
ATOM 630 C CA . ARG A 1 77 ? -6.189 -9.644 14.216 1.00 89.12 77 ARG A CA 1
ATOM 631 C C . ARG A 1 77 ? -6.783 -10.007 12.853 1.00 89.12 77 ARG A C 1
ATOM 633 O O . ARG A 1 77 ? -6.041 -10.273 11.919 1.00 89.12 77 ARG A O 1
ATOM 640 N N . LYS A 1 78 ? -8.115 -10.002 12.734 1.00 91.81 78 LYS A 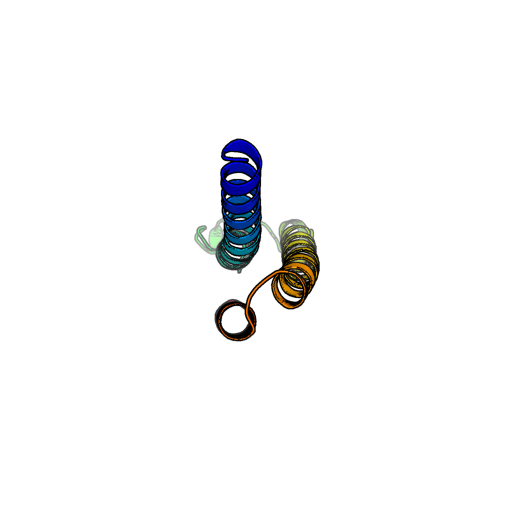N 1
ATOM 641 C CA . LYS A 1 78 ? -8.817 -10.327 11.482 1.00 91.81 78 LYS A CA 1
ATOM 642 C C . LYS A 1 78 ? -8.514 -9.305 10.387 1.00 91.81 78 LYS A C 1
ATOM 644 O O . LYS A 1 78 ? -8.258 -9.689 9.254 1.00 91.81 78 LYS A O 1
ATOM 649 N N . GLU A 1 79 ? -8.510 -8.023 10.738 1.00 90.12 79 GLU A N 1
ATOM 650 C CA . GLU A 1 79 ? -8.187 -6.951 9.795 1.00 90.12 79 GLU A CA 1
ATOM 651 C C . GLU A 1 79 ? -6.720 -6.991 9.392 1.00 90.12 79 GLU A C 1
ATOM 653 O O . GLU A 1 79 ? -6.426 -6.927 8.206 1.00 90.12 79 GLU A O 1
ATOM 658 N N . ALA A 1 80 ? -5.816 -7.196 10.353 1.00 91.25 80 ALA A N 1
ATOM 659 C CA . ALA A 1 80 ? -4.395 -7.328 10.065 1.00 91.25 80 ALA A CA 1
ATOM 660 C C . ALA A 1 80 ? -4.113 -8.495 9.107 1.00 91.25 80 ALA A C 1
ATOM 662 O O . ALA A 1 80 ? -3.403 -8.314 8.124 1.00 91.25 80 ALA A O 1
ATOM 663 N N . ILE A 1 81 ? -4.708 -9.670 9.344 1.00 95.12 81 ILE A N 1
ATOM 664 C CA . ILE A 1 81 ? -4.571 -10.823 8.441 1.00 95.12 81 ILE A CA 1
ATOM 665 C C . ILE A 1 81 ? -5.131 -10.488 7.056 1.00 95.12 81 ILE A C 1
ATOM 667 O O . ILE A 1 81 ? -4.476 -10.759 6.055 1.00 95.12 81 ILE A O 1
ATOM 671 N N . SER A 1 82 ? -6.311 -9.864 6.986 1.00 94.38 82 SER A N 1
ATOM 672 C CA . SER A 1 82 ? -6.921 -9.485 5.709 1.00 94.38 82 SER A CA 1
ATOM 673 C C . SER A 1 82 ? -6.031 -8.544 4.897 1.00 94.38 82 SER A C 1
ATOM 675 O O . SER A 1 82 ? -5.907 -8.729 3.687 1.00 94.38 82 SER A O 1
ATOM 677 N N . THR A 1 83 ? -5.413 -7.545 5.529 1.00 94.38 83 THR A N 1
ATOM 678 C CA . THR A 1 83 ? -4.548 -6.597 4.819 1.00 94.38 83 THR A CA 1
ATOM 679 C C . THR A 1 83 ? -3.199 -7.213 4.455 1.00 94.38 83 THR A C 1
ATOM 681 O O . THR A 1 83 ? -2.708 -6.934 3.367 1.00 94.38 83 THR A O 1
ATOM 684 N N . VAL A 1 84 ? -2.648 -8.128 5.269 1.00 96.00 84 VAL A N 1
ATOM 685 C CA . VAL A 1 84 ? -1.466 -8.929 4.885 1.00 96.00 84 VAL A CA 1
ATOM 686 C C . VAL A 1 84 ? -1.759 -9.792 3.662 1.00 96.00 84 VAL A C 1
ATOM 688 O O . VAL A 1 84 ? -0.947 -9.831 2.742 1.00 96.00 84 VAL A O 1
ATOM 691 N N . VAL A 1 85 ? -2.904 -10.479 3.630 1.00 97.00 85 VAL A N 1
ATOM 692 C CA . VAL A 1 85 ? -3.288 -11.312 2.482 1.00 97.00 85 VAL A CA 1
ATOM 693 C C . VAL A 1 85 ? -3.423 -10.450 1.232 1.00 97.00 85 VAL A C 1
ATOM 695 O O . VAL A 1 85 ? -2.837 -10.784 0.207 1.00 97.00 85 VAL A O 1
ATOM 698 N N . LEU A 1 86 ? -4.123 -9.314 1.319 1.00 96.12 86 LEU A N 1
ATOM 699 C CA . LEU A 1 86 ? -4.250 -8.384 0.197 1.00 96.12 86 LEU A CA 1
ATOM 700 C C . LEU A 1 86 ? -2.883 -7.873 -0.279 1.00 96.12 86 LEU A C 1
ATOM 702 O O . LEU A 1 86 ? -2.614 -7.888 -1.476 1.00 96.12 86 LEU A O 1
ATOM 706 N N . PHE A 1 87 ? -2.015 -7.468 0.650 1.00 96.50 87 PHE A N 1
ATOM 707 C CA . PHE A 1 87 ? -0.650 -7.047 0.345 1.00 96.50 87 PHE A CA 1
ATOM 708 C C . PHE A 1 87 ? 0.112 -8.144 -0.401 1.00 96.50 87 PHE A C 1
ATOM 710 O O . PHE A 1 87 ? 0.617 -7.903 -1.492 1.00 96.50 87 PHE A O 1
ATOM 717 N N . GLY A 1 88 ? 0.132 -9.364 0.140 1.00 96.31 88 GLY A N 1
ATOM 718 C CA . GLY A 1 88 ? 0.816 -10.500 -0.472 1.00 96.31 88 GLY A CA 1
ATOM 719 C C . GLY A 1 88 ? 0.296 -10.817 -1.873 1.00 96.31 88 GLY A C 1
ATOM 720 O O . GLY A 1 88 ? 1.095 -11.012 -2.783 1.00 96.31 88 GLY A O 1
ATOM 721 N N . LEU A 1 89 ? -1.026 -10.801 -2.072 1.00 97.25 89 LEU A N 1
ATOM 722 C CA . LEU A 1 89 ? -1.628 -11.010 -3.390 1.00 97.25 89 LEU A CA 1
ATOM 723 C C . LEU A 1 89 ? -1.169 -9.940 -4.387 1.00 97.25 89 LEU A C 1
ATOM 725 O O . LEU A 1 89 ? -0.718 -10.289 -5.473 1.00 97.25 89 LEU A O 1
ATOM 729 N N . ILE A 1 90 ? -1.223 -8.656 -4.018 1.00 96.44 90 ILE A N 1
ATOM 730 C CA . ILE A 1 90 ? -0.803 -7.568 -4.911 1.00 96.44 90 ILE A CA 1
ATOM 731 C C . ILE A 1 90 ? 0.679 -7.690 -5.281 1.00 96.44 90 ILE A C 1
ATOM 733 O O . ILE A 1 90 ? 1.009 -7.588 -6.457 1.00 96.44 90 ILE A O 1
ATOM 737 N N . ILE A 1 91 ? 1.565 -7.977 -4.324 1.00 94.38 91 ILE A N 1
ATOM 738 C CA . ILE A 1 91 ? 2.996 -8.156 -4.617 1.00 94.38 91 ILE A CA 1
ATOM 739 C C . ILE A 1 91 ? 3.242 -9.354 -5.543 1.00 94.38 91 ILE A C 1
ATOM 741 O O . ILE A 1 91 ? 4.090 -9.278 -6.424 1.00 94.38 91 ILE A O 1
ATOM 745 N N . VAL A 1 92 ? 2.516 -10.460 -5.361 1.00 95.69 92 VAL A N 1
ATOM 746 C CA . VAL A 1 92 ? 2.686 -11.661 -6.194 1.00 95.69 92 VAL A CA 1
ATOM 747 C C . VAL A 1 92 ? 2.178 -11.439 -7.618 1.00 95.69 92 VAL A C 1
ATOM 749 O O . VAL A 1 92 ? 2.859 -11.825 -8.564 1.00 95.69 92 VAL A O 1
ATOM 752 N N . PHE A 1 93 ? 1.003 -10.826 -7.782 1.00 94.56 93 PHE A N 1
ATOM 753 C CA . PHE A 1 93 ? 0.407 -10.615 -9.105 1.00 94.56 93 PHE A CA 1
ATOM 754 C C . PHE A 1 93 ? 1.061 -9.474 -9.888 1.00 94.56 93 PHE A C 1
ATOM 756 O O . PHE A 1 93 ? 1.130 -9.551 -11.111 1.00 94.56 93 PHE A O 1
ATOM 763 N N . PHE A 1 94 ? 1.552 -8.444 -9.196 1.00 91.06 94 PHE A N 1
ATOM 764 C CA . PHE A 1 94 ? 2.117 -7.240 -9.807 1.00 91.06 94 PHE A CA 1
ATOM 765 C C . PHE A 1 94 ? 3.619 -7.104 -9.545 1.00 91.06 94 PHE A C 1
ATOM 767 O O . PHE A 1 94 ? 4.104 -5.985 -9.384 1.00 91.06 94 PHE A O 1
ATOM 774 N N . ARG A 1 95 ? 4.350 -8.223 -9.452 1.00 80.50 95 ARG A N 1
ATOM 775 C CA . ARG A 1 95 ? 5.813 -8.226 -9.297 1.00 80.50 95 ARG A CA 1
ATOM 776 C C . ARG A 1 95 ? 6.498 -7.534 -10.473 1.00 80.50 95 ARG A C 1
ATOM 778 O O . ARG A 1 95 ? 6.145 -7.834 -11.633 1.00 80.50 95 ARG A O 1
#

Secondary structure (DSSP, 8-state):
-HHHHHHHHH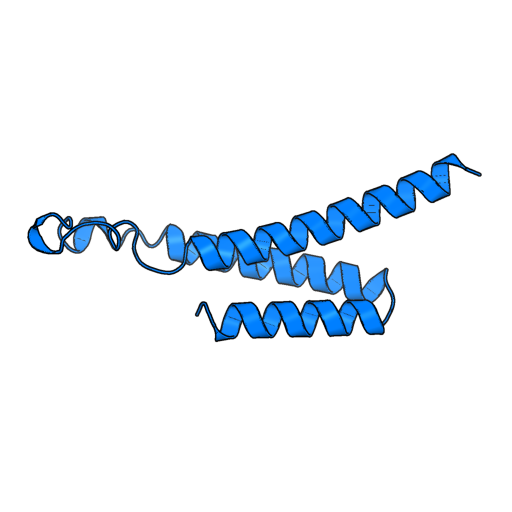HHHHHHHHHHHHHHHHHHT-S-TTTTS-GGGSPPHHHHTT-HHHHHHHHHHHHHHHHHHHHHHHS-HHHHHHHHHHHHHHHHHT-